Protein AF-A0A147B6N8-F1 (afdb_monomer_lite)

Sequence (176 aa):
EYPFVKRNRELFVAGLFSLYFLVGLASCTQGGVYVVTLLDRYAASYSILFAVFFEAIAVSWIYGIRRFSEDIKEMLGFPVGCWWKFCWAGVAPFFIVIILTGGLVDYHRLKYNDYEYPWSADAVGICIAASSVLCIPVVAIWKLIRAPGTLPQRLRTLTTPWRDEEKAMKNIQPDA

Foldseek 3Di:
DDVVCVVVVVVVVVVVVVVVVVVCVCLVDPCNVVVVLLCCLQVPPLLVLLVVLVVLCCVPPLLHLVNVQVVVCVVPVHGDDVVVNCCSNPVVNVVSVVVNVVSVVPPDQDDDPPDGDDVVSVVVSNVNSCVNNVVVVVVVVVQLVPDDDDNVVSSVVVSDDVVVVVVVVCVVCVDD

Structure (mmCIF, N/CA/C/O backbone):
data_AF-A0A147B6N8-F1
#
_entry.id   AF-A0A147B6N8-F1
#
loop_
_atom_site.group_PDB
_atom_site.id
_atom_site.type_symbol
_atom_site.label_atom_id
_atom_site.label_alt_id
_atom_site.label_comp_id
_atom_site.label_asym_id
_atom_site.label_entity_id
_atom_site.label_seq_id
_atom_site.pdbx_PDB_ins_code
_atom_site.Cartn_x
_atom_site.Cartn_y
_atom_site.Cartn_z
_atom_site.occupancy
_atom_site.B_iso_or_equiv
_atom_site.auth_seq_id
_atom_site.auth_comp_id
_atom_site.auth_asym_id
_atom_site.auth_atom_id
_atom_site.pdbx_PDB_model_num
ATOM 1 N N . GLU A 1 1 ? 4.890 -13.707 9.271 1.00 62.03 1 GLU A N 1
ATOM 2 C CA . GLU A 1 1 ? 4.318 -14.997 8.817 1.00 62.03 1 GLU A CA 1
ATOM 3 C C . GLU A 1 1 ? 5.083 -16.275 9.192 1.00 62.03 1 GLU A C 1
ATOM 5 O O . GLU A 1 1 ? 4.498 -17.082 9.897 1.00 62.03 1 GLU A O 1
ATOM 10 N N . TYR A 1 2 ? 6.321 -16.542 8.735 1.00 72.38 2 TYR A N 1
ATOM 11 C CA . TYR A 1 2 ? 6.877 -17.916 8.784 1.00 72.38 2 TYR A CA 1
ATOM 12 C C . TYR A 1 2 ? 8.040 -18.108 9.785 1.00 72.38 2 TYR A C 1
ATOM 14 O O . TYR A 1 2 ? 9.129 -17.575 9.555 1.00 72.38 2 TYR A O 1
ATOM 22 N N . PRO A 1 3 ? 7.887 -18.924 10.854 1.00 71.19 3 PRO A N 1
ATOM 23 C CA . PRO A 1 3 ? 8.947 -19.150 11.848 1.00 71.19 3 PRO A CA 1
ATOM 24 C C . PRO A 1 3 ? 10.162 -19.903 11.278 1.00 71.19 3 PRO A C 1
ATOM 26 O O . PRO A 1 3 ? 11.280 -19.722 11.756 1.00 71.19 3 PRO A O 1
ATOM 29 N N . PHE A 1 4 ? 9.975 -20.687 10.210 1.00 68.56 4 PHE A N 1
ATOM 30 C CA . PHE A 1 4 ? 11.058 -21.377 9.501 1.00 68.56 4 PHE A CA 1
ATOM 31 C C . PHE A 1 4 ? 12.050 -20.404 8.836 1.00 68.56 4 PHE A C 1
ATOM 33 O O . PHE A 1 4 ? 13.260 -20.597 8.933 1.00 68.56 4 PHE A O 1
ATOM 40 N N . VAL A 1 5 ? 11.551 -19.313 8.240 1.00 76.69 5 VAL A N 1
ATOM 41 C CA . VAL A 1 5 ? 12.390 -18.271 7.615 1.00 76.69 5 VAL A CA 1
ATOM 42 C C . VAL A 1 5 ? 13.216 -17.526 8.667 1.00 76.69 5 VAL A C 1
ATOM 44 O O . VAL A 1 5 ? 14.357 -17.155 8.413 1.00 76.69 5 VAL A O 1
ATOM 47 N N . LYS A 1 6 ? 12.678 -17.366 9.884 1.00 74.75 6 LYS A N 1
ATOM 48 C CA . LYS A 1 6 ? 13.395 -16.742 11.004 1.00 74.75 6 LYS A CA 1
ATOM 49 C C . LYS A 1 6 ? 14.594 -17.581 11.468 1.00 74.75 6 LYS A C 1
ATOM 51 O O . LYS A 1 6 ? 15.601 -17.005 11.867 1.00 74.75 6 LYS A O 1
ATOM 56 N N . ARG A 1 7 ? 14.499 -18.916 11.402 1.00 79.69 7 ARG A N 1
ATOM 57 C CA . ARG A 1 7 ? 15.572 -19.841 11.811 1.00 79.69 7 ARG A CA 1
ATOM 58 C C . ARG A 1 7 ? 16.732 -19.877 10.814 1.00 79.69 7 ARG A C 1
ATOM 60 O O . ARG A 1 7 ? 17.880 -19.895 11.233 1.00 79.69 7 ARG A O 1
ATOM 67 N N . ASN A 1 8 ? 16.434 -19.823 9.515 1.00 87.50 8 ASN A N 1
ATOM 68 C CA . ASN A 1 8 ? 17.430 -19.891 8.438 1.00 87.50 8 ASN A CA 1
ATOM 69 C C . ASN A 1 8 ? 17.532 -18.552 7.686 1.00 87.50 8 ASN A C 1
ATOM 71 O O . ASN A 1 8 ? 17.522 -18.515 6.453 1.00 87.50 8 ASN A O 1
ATOM 75 N N . ARG A 1 9 ? 17.593 -17.441 8.431 1.00 88.38 9 ARG A N 1
ATOM 76 C CA . ARG A 1 9 ? 17.545 -16.084 7.865 1.00 88.38 9 ARG A CA 1
ATOM 77 C C . ARG A 1 9 ? 18.654 -15.840 6.840 1.00 88.38 9 ARG A C 1
ATOM 79 O O . ARG A 1 9 ? 18.382 -15.249 5.803 1.00 88.38 9 ARG A O 1
ATOM 86 N N . GLU A 1 10 ? 19.870 -16.306 7.113 1.00 89.94 10 GLU A N 1
ATOM 87 C CA . GLU A 1 10 ? 21.030 -16.097 6.236 1.00 89.94 10 GLU A CA 1
ATOM 88 C C . GLU A 1 10 ? 20.839 -16.750 4.861 1.00 89.94 10 GLU A C 1
ATOM 90 O O . GLU A 1 10 ? 21.011 -16.087 3.842 1.00 89.94 10 GLU A O 1
ATOM 95 N N . LEU A 1 11 ? 20.381 -18.007 4.822 1.00 89.38 11 LEU A N 1
ATOM 96 C CA . LEU A 1 11 ? 20.095 -18.722 3.572 1.00 89.38 11 LEU A CA 1
ATOM 97 C C . LEU A 1 11 ? 18.952 -18.072 2.784 1.00 89.38 11 LEU A C 1
ATOM 99 O O . LEU A 1 11 ? 19.028 -17.960 1.562 1.00 89.38 11 LEU A O 1
ATOM 103 N N . PHE A 1 12 ? 17.902 -17.618 3.474 1.00 91.44 12 PHE A N 1
ATOM 104 C CA . PHE A 1 12 ? 16.786 -16.929 2.826 1.00 91.44 12 PHE A CA 1
ATOM 105 C C . PHE A 1 12 ? 17.220 -15.594 2.209 1.00 91.44 12 PHE A C 1
ATOM 107 O O . PHE A 1 12 ? 16.886 -15.310 1.061 1.00 91.44 12 PHE A O 1
ATOM 114 N N . VAL A 1 13 ? 17.989 -14.788 2.947 1.00 94.00 13 VAL A N 1
ATOM 115 C CA . VAL A 1 13 ? 18.496 -13.498 2.457 1.00 94.00 13 VAL A CA 1
ATOM 116 C C . VAL A 1 13 ? 19.478 -13.700 1.305 1.00 94.00 13 VAL A C 1
ATOM 118 O O . VAL A 1 13 ? 19.397 -12.970 0.321 1.00 94.00 13 VAL A O 1
ATOM 121 N N . ALA A 1 14 ? 20.346 -14.715 1.376 1.00 94.81 14 ALA A N 1
ATOM 122 C CA . ALA A 1 14 ? 21.234 -15.068 0.272 1.00 94.81 14 ALA A CA 1
ATOM 123 C C . ALA A 1 14 ? 20.437 -15.411 -0.997 1.00 94.81 14 ALA A C 1
ATOM 125 O O . ALA A 1 14 ? 20.692 -14.828 -2.046 1.00 94.81 14 ALA A O 1
ATOM 126 N N . GLY A 1 15 ? 19.415 -16.270 -0.892 1.00 94.94 15 GLY A N 1
ATOM 127 C CA . GLY A 1 15 ? 18.538 -16.598 -2.021 1.00 94.94 15 GLY A CA 1
ATOM 128 C C . GLY A 1 15 ? 17.794 -15.381 -2.584 1.00 94.94 15 GLY A C 1
ATOM 129 O O . GLY A 1 15 ? 17.727 -15.208 -3.801 1.00 94.94 15 GLY A O 1
ATOM 130 N N . LEU A 1 16 ? 17.287 -14.502 -1.712 1.00 94.12 16 LEU A N 1
ATOM 131 C CA . LEU A 1 16 ? 16.614 -13.264 -2.112 1.00 94.12 16 LEU A CA 1
ATOM 132 C C . LEU A 1 16 ? 17.558 -12.324 -2.875 1.00 94.12 16 LEU A C 1
ATOM 134 O O . LEU A 1 16 ? 17.195 -11.818 -3.934 1.00 94.12 16 LEU A O 1
ATOM 138 N N . PHE A 1 17 ? 18.778 -12.114 -2.374 1.00 95.69 17 PHE A N 1
ATOM 139 C CA . PHE A 1 17 ? 19.768 -11.271 -3.044 1.00 95.69 17 PHE A CA 1
ATOM 140 C C . PHE A 1 17 ? 20.296 -11.885 -4.334 1.00 95.69 17 PHE A C 1
ATOM 142 O O . PHE A 1 17 ? 20.492 -11.150 -5.297 1.00 95.69 17 PHE A O 1
ATOM 149 N N . SER A 1 18 ? 20.463 -13.206 -4.409 1.00 96.06 18 SER A N 1
ATOM 150 C CA . SER A 1 18 ? 20.774 -13.871 -5.676 1.00 96.06 18 SER A CA 1
ATOM 151 C C . SER A 1 18 ? 19.671 -13.645 -6.713 1.00 96.06 18 SER A C 1
ATOM 153 O O . SER A 1 18 ? 19.974 -13.336 -7.862 1.00 96.06 18 SER A O 1
ATOM 155 N N . LEU A 1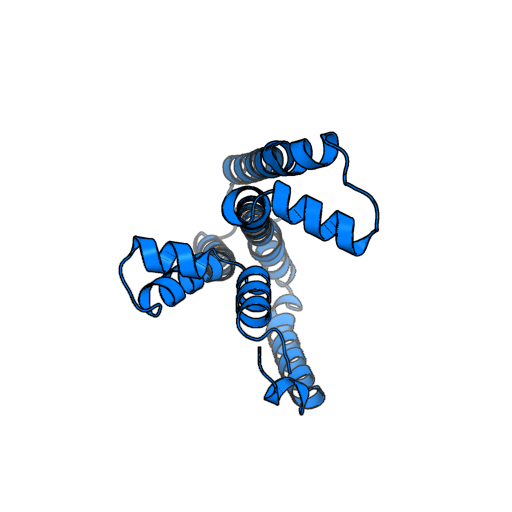 19 ? 18.394 -13.717 -6.317 1.00 95.56 19 LEU A N 1
ATOM 156 C CA . LEU A 1 19 ? 17.272 -13.416 -7.209 1.00 95.56 19 LEU A CA 1
ATOM 157 C C . LEU A 1 19 ? 17.262 -11.941 -7.639 1.00 95.56 19 LEU A C 1
ATOM 159 O O . LEU A 1 19 ? 17.115 -11.655 -8.826 1.00 95.56 19 LEU A O 1
ATOM 163 N N . TYR A 1 20 ? 17.476 -11.005 -6.710 1.00 94.00 20 TYR A N 1
ATOM 164 C CA . TYR A 1 20 ? 17.580 -9.576 -7.033 1.00 94.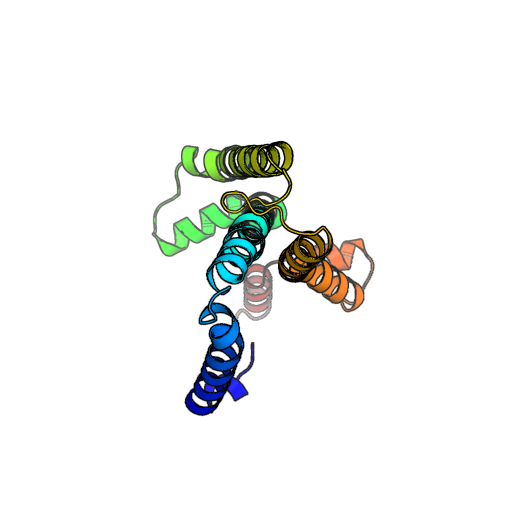00 20 TYR A CA 1
ATOM 165 C C . TYR A 1 20 ? 18.762 -9.270 -7.945 1.00 94.00 20 TYR A C 1
ATOM 167 O O . TYR A 1 20 ? 18.629 -8.438 -8.834 1.00 94.00 20 TYR A O 1
ATOM 175 N N . PHE A 1 21 ? 19.891 -9.954 -7.774 1.00 94.62 21 PHE A N 1
ATOM 176 C CA . PHE A 1 21 ? 21.044 -9.817 -8.655 1.00 94.62 21 PHE A CA 1
ATOM 177 C C . PHE A 1 21 ? 20.716 -10.289 -10.076 1.00 94.62 21 PHE A C 1
ATOM 179 O O . PHE A 1 21 ? 20.969 -9.560 -11.030 1.00 94.62 21 PHE A O 1
ATOM 186 N N . LEU A 1 22 ? 20.085 -11.460 -10.226 1.00 94.50 22 LEU A N 1
ATOM 187 C CA . LEU A 1 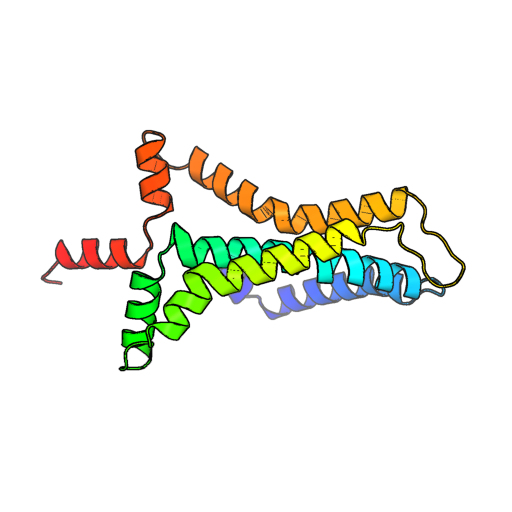22 ? 19.693 -11.988 -11.538 1.00 94.50 22 LEU A CA 1
ATOM 188 C C . LEU A 1 22 ? 18.696 -11.077 -12.265 1.00 94.50 22 LEU A C 1
ATOM 190 O O . LEU A 1 22 ? 18.850 -10.835 -13.458 1.00 94.50 22 LEU A O 1
ATOM 194 N N . VAL A 1 23 ? 17.699 -10.545 -11.555 1.00 91.81 23 VAL A N 1
ATOM 195 C CA . VAL A 1 23 ? 16.745 -9.582 -12.130 1.00 91.81 23 VAL A CA 1
ATOM 196 C C . VAL A 1 23 ? 17.428 -8.238 -12.404 1.00 91.81 23 VAL A C 1
ATOM 198 O O . VAL A 1 23 ? 17.210 -7.632 -13.450 1.00 91.81 23 VAL A O 1
ATOM 201 N N . GLY A 1 24 ? 18.305 -7.792 -11.504 1.00 93.19 24 GLY A N 1
ATOM 202 C CA . GLY A 1 24 ? 19.064 -6.549 -11.619 1.00 93.19 24 GLY A CA 1
ATOM 203 C C . GLY A 1 24 ? 20.025 -6.525 -12.806 1.00 93.19 24 GLY A C 1
ATOM 204 O O . GLY A 1 24 ? 20.246 -5.458 -13.373 1.00 93.19 24 GLY A O 1
ATOM 205 N N . LEU A 1 25 ? 20.522 -7.683 -13.260 1.00 93.69 25 LEU A N 1
ATOM 206 C CA . LEU A 1 25 ? 21.318 -7.778 -14.488 1.00 93.69 25 LEU A CA 1
ATOM 207 C C . LEU A 1 25 ? 20.569 -7.236 -15.714 1.00 93.69 25 LEU A C 1
ATOM 209 O O . LEU A 1 25 ? 21.204 -6.624 -16.571 1.00 93.69 25 LEU A O 1
ATOM 213 N N . ALA A 1 26 ? 19.238 -7.379 -15.784 1.00 90.56 26 ALA A N 1
ATOM 214 C CA . ALA A 1 26 ? 18.440 -6.789 -16.863 1.00 90.56 26 ALA A CA 1
ATOM 215 C C . ALA A 1 26 ? 18.555 -5.252 -16.880 1.00 90.56 26 ALA A C 1
ATOM 217 O O . ALA A 1 26 ? 18.689 -4.645 -17.946 1.00 90.56 26 ALA A O 1
ATOM 218 N N . SER A 1 27 ? 18.600 -4.634 -15.697 1.00 91.88 27 SER A N 1
ATOM 219 C CA . SER A 1 27 ? 18.787 -3.191 -15.508 1.00 91.88 27 SER A CA 1
ATOM 220 C C . SER A 1 27 ? 20.227 -2.717 -15.745 1.00 91.88 27 SER A C 1
ATOM 222 O O . SER A 1 27 ? 20.446 -1.522 -15.907 1.00 91.88 27 SER A O 1
ATOM 224 N N . CYS A 1 28 ? 21.213 -3.618 -15.785 1.00 94.12 28 CYS A N 1
ATOM 225 C CA . CYS A 1 28 ? 22.614 -3.285 -16.079 1.00 94.12 28 CYS A CA 1
ATOM 226 C C . CYS A 1 28 ? 22.964 -3.351 -17.576 1.00 94.12 28 CYS A C 1
ATOM 228 O O . CYS A 1 28 ? 24.094 -3.053 -17.959 1.00 94.12 28 CYS A O 1
ATOM 230 N N . THR A 1 29 ? 22.028 -3.764 -18.432 1.00 93.88 29 THR A N 1
ATOM 231 C CA . THR A 1 29 ? 22.238 -3.802 -19.886 1.00 93.88 29 THR A CA 1
ATOM 232 C C . THR A 1 29 ? 22.287 -2.392 -20.490 1.00 93.88 29 THR A C 1
ATOM 234 O O . THR A 1 29 ? 21.890 -1.418 -19.854 1.00 93.88 29 THR A O 1
ATOM 237 N N . GLN A 1 30 ? 22.719 -2.258 -21.752 1.00 90.12 30 GLN A N 1
ATOM 238 C CA . GLN A 1 30 ? 22.719 -0.961 -22.456 1.00 90.12 30 GLN A CA 1
ATOM 239 C C . GLN A 1 30 ? 21.320 -0.315 -22.533 1.00 90.12 30 GLN A C 1
ATOM 241 O O . GLN A 1 30 ? 21.209 0.906 -22.575 1.00 90.12 30 GLN A O 1
ATOM 246 N N . GLY A 1 31 ? 20.254 -1.126 -22.512 1.00 87.88 31 GLY A N 1
ATOM 247 C CA . GLY A 1 31 ? 18.859 -0.676 -22.437 1.00 87.88 31 GLY A CA 1
ATOM 248 C C . GLY A 1 31 ? 18.293 -0.605 -21.013 1.00 87.88 31 GLY A C 1
ATOM 249 O O . GLY A 1 31 ? 17.090 -0.421 -20.841 1.00 87.88 31 GLY A O 1
ATOM 250 N N . GLY A 1 32 ? 19.127 -0.762 -19.986 1.00 91.19 32 GLY A N 1
ATOM 251 C CA . GLY A 1 32 ? 18.701 -0.877 -18.595 1.00 91.19 32 GLY A CA 1
ATOM 252 C C . GLY A 1 32 ? 17.927 0.333 -18.076 1.00 91.19 32 GLY A C 1
ATOM 253 O O . GLY A 1 32 ? 17.003 0.173 -17.282 1.00 91.19 32 GLY A O 1
ATOM 254 N N . VAL A 1 33 ? 18.219 1.531 -18.595 1.00 89.62 33 VAL A N 1
ATOM 255 C CA . VAL A 1 33 ? 17.489 2.753 -18.229 1.00 89.62 33 VAL A CA 1
ATOM 256 C C . VAL A 1 33 ? 15.997 2.646 -18.553 1.00 89.62 33 VAL A C 1
ATOM 258 O O . VAL A 1 33 ? 15.176 3.090 -17.759 1.00 89.62 33 VAL A O 1
ATOM 261 N N . TYR A 1 34 ? 15.632 1.964 -19.646 1.00 89.00 34 TYR A N 1
ATOM 262 C CA . TYR A 1 34 ? 14.231 1.767 -20.011 1.00 89.00 34 TYR A CA 1
ATOM 263 C C . TYR A 1 34 ? 13.515 0.833 -19.027 1.00 89.00 34 TYR A C 1
ATOM 265 O O . TYR A 1 34 ? 12.388 1.088 -18.605 1.00 89.00 34 TYR A O 1
ATOM 273 N N . VAL A 1 35 ? 14.193 -0.242 -18.613 1.00 90.12 35 VAL A N 1
ATOM 274 C CA . VAL A 1 35 ? 13.673 -1.179 -17.606 1.00 90.12 35 VAL A CA 1
ATOM 275 C C . VAL A 1 35 ? 13.473 -0.460 -16.271 1.00 90.12 35 VAL A C 1
ATOM 277 O O . VAL A 1 35 ? 12.422 -0.599 -15.647 1.00 90.12 35 VAL A O 1
ATOM 280 N N . VAL A 1 36 ? 14.446 0.355 -15.857 1.00 91.19 36 VAL A N 1
ATOM 281 C CA . VAL A 1 36 ? 14.381 1.124 -14.608 1.00 91.19 36 VAL A CA 1
ATOM 282 C C . VAL A 1 36 ? 13.255 2.155 -14.645 1.00 91.19 36 VAL A C 1
ATOM 284 O O . VAL A 1 36 ? 12.470 2.203 -13.704 1.00 91.19 36 VAL A O 1
ATOM 287 N N . THR A 1 37 ? 13.113 2.934 -15.722 1.00 90.38 37 THR A N 1
ATOM 288 C CA . THR A 1 37 ? 12.028 3.925 -15.846 1.00 90.38 37 THR A CA 1
ATOM 289 C C . THR A 1 37 ? 10.647 3.269 -15.830 1.00 90.38 37 THR A C 1
ATOM 291 O O . THR A 1 37 ? 9.724 3.785 -15.198 1.00 90.38 37 THR A O 1
ATOM 294 N N . LEU A 1 38 ? 10.494 2.115 -16.484 1.00 89.06 38 LEU A N 1
ATOM 295 C CA . LEU A 1 38 ? 9.239 1.367 -16.473 1.00 89.06 38 LEU A CA 1
ATOM 296 C C . LEU A 1 38 ? 8.889 0.865 -15.064 1.00 89.06 38 LEU A C 1
ATOM 298 O O . LEU A 1 38 ? 7.751 1.024 -14.618 1.00 89.06 38 LEU A O 1
ATOM 302 N N . LEU A 1 39 ? 9.863 0.303 -14.341 1.00 90.06 39 LEU A N 1
ATOM 303 C CA . LEU A 1 39 ? 9.668 -0.150 -12.962 1.00 90.06 39 LEU A CA 1
ATOM 304 C C . LEU A 1 39 ? 9.396 1.016 -12.001 1.00 90.06 39 LEU A C 1
ATOM 306 O O . LEU A 1 39 ? 8.508 0.907 -11.160 1.00 90.06 39 LEU A O 1
ATOM 310 N N . ASP A 1 40 ? 10.088 2.143 -12.139 1.00 89.94 40 ASP A N 1
ATOM 311 C CA . ASP A 1 40 ? 9.878 3.326 -11.296 1.00 89.94 40 ASP A CA 1
ATOM 312 C C . ASP A 1 40 ? 8.452 3.892 -11.442 1.00 89.94 40 ASP A C 1
ATOM 314 O O . ASP A 1 40 ? 7.746 4.155 -10.459 1.00 89.94 40 ASP A O 1
ATOM 318 N N . ARG A 1 41 ? 7.958 3.974 -12.684 1.00 87.06 41 ARG A N 1
ATOM 319 C CA . ARG A 1 41 ? 6.599 4.453 -12.951 1.00 87.06 41 ARG A CA 1
ATOM 320 C C . ARG A 1 41 ? 5.535 3.489 -12.428 1.00 87.06 41 ARG A C 1
ATOM 322 O O . ARG A 1 41 ? 4.626 3.910 -11.712 1.00 87.06 41 ARG A O 1
ATOM 329 N N . TYR A 1 42 ? 5.611 2.212 -12.796 1.00 87.12 42 TYR A N 1
ATOM 330 C CA . TYR A 1 42 ? 4.532 1.258 -12.523 1.00 87.12 42 TYR A CA 1
ATOM 331 C C . TYR A 1 42 ? 4.658 0.562 -11.159 1.00 87.12 42 TYR A C 1
ATOM 333 O O . TYR A 1 42 ? 3.674 0.468 -10.420 1.00 87.12 42 TYR A O 1
ATOM 341 N N . ALA A 1 43 ? 5.854 0.099 -10.788 1.00 86.19 43 ALA A N 1
ATOM 342 C CA . ALA A 1 43 ? 6.062 -0.642 -9.545 1.00 86.19 43 ALA A CA 1
ATOM 343 C C . ALA A 1 43 ? 6.155 0.282 -8.324 1.00 86.19 43 ALA A C 1
ATOM 345 O O . ALA A 1 43 ? 5.539 -0.017 -7.307 1.00 86.19 43 ALA A O 1
ATOM 346 N N . ALA A 1 44 ? 6.874 1.406 -8.410 1.00 83.62 44 ALA A N 1
ATOM 347 C CA . ALA A 1 44 ? 7.026 2.300 -7.261 1.00 83.62 44 ALA A CA 1
ATOM 348 C C . ALA A 1 44 ? 5.872 3.302 -7.151 1.00 83.62 44 ALA A C 1
ATOM 350 O O . ALA A 1 44 ? 5.216 3.351 -6.116 1.00 83.62 44 ALA A O 1
ATOM 351 N N . SER A 1 45 ? 5.578 4.063 -8.210 1.00 86.31 45 SER A N 1
ATOM 352 C CA . SER A 1 45 ? 4.644 5.196 -8.103 1.00 86.31 45 SER A CA 1
ATOM 353 C C . SER A 1 45 ? 3.173 4.773 -8.032 1.00 86.31 45 SER A C 1
ATOM 355 O O . SER A 1 45 ? 2.489 5.065 -7.054 1.00 86.31 45 SER A O 1
ATOM 357 N N . TYR A 1 46 ? 2.648 4.068 -9.040 1.00 86.31 46 TYR A N 1
ATOM 358 C CA . TYR A 1 46 ? 1.219 3.721 -9.040 1.00 86.31 46 TYR A CA 1
ATOM 359 C C . TYR A 1 46 ? 0.862 2.714 -7.940 1.00 86.31 46 TYR A C 1
ATOM 361 O O . TYR A 1 46 ? -0.127 2.904 -7.232 1.00 86.31 46 TYR A O 1
ATOM 369 N N . SER A 1 47 ? 1.677 1.673 -7.752 1.00 89.94 47 SER A N 1
ATOM 370 C CA . SER A 1 47 ? 1.379 0.613 -6.778 1.00 89.94 47 SER A CA 1
ATOM 371 C C . SER A 1 47 ? 1.313 1.130 -5.339 1.00 89.94 47 SER A C 1
ATOM 373 O O . SER A 1 47 ? 0.389 0.766 -4.611 1.00 89.94 47 SER A O 1
ATOM 375 N N . ILE A 1 48 ? 2.250 1.999 -4.927 1.00 90.88 48 ILE A N 1
ATOM 376 C CA . ILE A 1 48 ? 2.263 2.536 -3.559 1.00 90.88 48 ILE A CA 1
ATOM 377 C C . ILE A 1 48 ? 1.081 3.471 -3.307 1.00 90.88 48 ILE A C 1
ATOM 379 O O . ILE A 1 48 ? 0.490 3.418 -2.234 1.00 90.88 48 ILE A O 1
ATOM 383 N N . LEU A 1 49 ? 0.689 4.283 -4.295 1.00 89.88 49 LEU A N 1
ATOM 384 C CA . LEU A 1 49 ? -0.455 5.186 -4.162 1.00 89.88 49 LEU A CA 1
ATOM 385 C C . LEU A 1 49 ? -1.745 4.403 -3.909 1.00 89.88 49 LEU A C 1
ATOM 387 O O . LEU A 1 49 ? -2.503 4.744 -3.002 1.00 89.88 49 LEU A O 1
ATOM 391 N N . PHE A 1 50 ? -1.964 3.316 -4.656 1.00 89.69 50 PHE A N 1
ATOM 392 C CA . PHE A 1 50 ? -3.096 2.421 -4.414 1.00 89.69 50 PHE A CA 1
ATOM 393 C C . PHE A 1 50 ? -3.000 1.712 -3.056 1.00 89.69 50 PHE A C 1
ATOM 395 O O . PHE A 1 50 ? -4.006 1.617 -2.356 1.00 89.69 50 PHE A O 1
ATOM 402 N N . ALA A 1 51 ? -1.817 1.240 -2.651 1.00 91.38 51 ALA A N 1
ATOM 403 C CA . ALA A 1 51 ? -1.633 0.594 -1.350 1.00 91.38 51 ALA A CA 1
ATOM 404 C C . ALA A 1 51 ? -1.962 1.545 -0.186 1.00 91.38 51 ALA A C 1
ATOM 406 O O . ALA A 1 51 ? -2.795 1.220 0.660 1.00 91.38 51 ALA A O 1
ATOM 407 N N . VAL A 1 52 ? -1.396 2.756 -0.196 1.00 91.56 52 VAL A N 1
ATOM 408 C CA . VAL A 1 52 ? -1.623 3.781 0.835 1.00 91.56 52 VAL A CA 1
ATOM 409 C C . VAL A 1 52 ? -3.079 4.248 0.844 1.00 91.56 52 VAL A C 1
ATOM 411 O O . VAL A 1 52 ? -3.629 4.525 1.907 1.00 91.56 52 VAL A O 1
ATOM 414 N N . PHE A 1 53 ? -3.747 4.290 -0.312 1.00 91.25 53 PHE A N 1
ATOM 415 C CA . PHE A 1 53 ? -5.182 4.566 -0.381 1.00 91.25 53 PHE A CA 1
ATOM 416 C C . PHE A 1 53 ? -6.009 3.525 0.388 1.00 91.25 53 PHE A C 1
ATOM 418 O O . PHE A 1 53 ? -6.849 3.890 1.216 1.00 91.25 53 PHE A O 1
ATOM 425 N N . PHE A 1 54 ? -5.754 2.232 0.162 1.00 91.00 54 PHE A N 1
ATOM 426 C CA . PHE A 1 54 ? -6.444 1.166 0.890 1.00 91.00 54 PHE A CA 1
ATOM 427 C C . PHE A 1 54 ? -6.087 1.150 2.377 1.00 91.00 54 PHE A C 1
ATOM 429 O O . PHE A 1 54 ? -6.977 0.946 3.200 1.00 91.00 54 PHE A O 1
ATOM 436 N N . GLU A 1 55 ? -4.831 1.412 2.741 1.00 91.56 55 GLU A N 1
ATOM 437 C CA . GLU A 1 55 ? -4.418 1.549 4.142 1.00 91.56 55 GLU A CA 1
ATOM 438 C C . GLU A 1 55 ? -5.126 2.720 4.830 1.00 91.56 55 GLU A C 1
ATOM 440 O O . GLU A 1 55 ? -5.669 2.557 5.924 1.00 91.56 55 GLU A O 1
ATOM 445 N N . ALA A 1 56 ? -5.202 3.881 4.173 1.00 91.50 56 ALA A N 1
ATOM 446 C CA . ALA A 1 56 ? -5.906 5.045 4.695 1.00 91.50 56 ALA A CA 1
ATOM 447 C C . ALA A 1 56 ? -7.393 4.740 4.912 1.00 91.50 56 ALA A C 1
ATOM 449 O O . ALA A 1 56 ? -7.930 5.065 5.972 1.00 91.50 56 ALA A O 1
ATOM 450 N N . ILE A 1 57 ? -8.054 4.066 3.963 1.00 90.88 57 ILE A N 1
ATOM 451 C CA . ILE A 1 57 ? -9.449 3.625 4.115 1.00 90.88 57 ILE A CA 1
ATOM 452 C C . ILE A 1 57 ? -9.600 2.625 5.264 1.00 90.88 57 ILE A C 1
ATOM 454 O O . ILE A 1 57 ? -10.522 2.742 6.077 1.00 90.88 57 ILE A O 1
ATOM 458 N N . ALA A 1 58 ? -8.700 1.646 5.344 1.00 90.19 58 ALA A N 1
ATOM 459 C CA . ALA A 1 58 ? -8.744 0.608 6.360 1.00 90.19 58 ALA A CA 1
ATOM 460 C C . ALA A 1 58 ? -8.591 1.194 7.769 1.00 90.19 58 ALA A C 1
ATOM 462 O O . ALA A 1 58 ? -9.365 0.854 8.660 1.00 90.19 58 ALA A O 1
ATOM 463 N N . VAL A 1 59 ? -7.653 2.119 7.976 1.00 90.19 59 VAL A N 1
ATOM 464 C CA . VAL A 1 59 ? -7.434 2.745 9.287 1.00 90.19 59 VAL A CA 1
ATOM 465 C C . VAL A 1 59 ? -8.558 3.726 9.634 1.00 90.19 59 VAL A C 1
ATOM 467 O O . VAL A 1 59 ? -9.070 3.712 10.755 1.00 90.19 59 VAL A O 1
ATOM 470 N N . SER A 1 60 ? -8.973 4.569 8.686 1.00 88.69 60 SER A N 1
ATOM 471 C CA . SER A 1 60 ? -9.952 5.628 8.955 1.00 88.69 60 SER A CA 1
ATOM 472 C C . SER A 1 60 ? -11.374 5.092 9.140 1.00 88.69 60 SER A C 1
ATOM 474 O O . SER A 1 60 ? -12.013 5.413 10.145 1.00 88.69 60 SER A O 1
ATOM 476 N N . TRP A 1 61 ? -11.862 4.249 8.224 1.00 88.31 61 TRP A N 1
ATOM 477 C CA . TRP A 1 61 ? -13.257 3.799 8.202 1.00 88.31 61 TRP A CA 1
ATOM 478 C C . TRP A 1 61 ? -13.471 2.389 8.751 1.00 88.31 61 TRP A C 1
ATOM 480 O O . TRP A 1 61 ? -14.439 2.189 9.482 1.00 88.31 61 TRP A O 1
ATOM 490 N N . ILE A 1 62 ? -12.605 1.418 8.428 1.00 88.06 62 ILE A N 1
ATOM 491 C CA . ILE A 1 62 ? -12.805 0.021 8.867 1.00 88.06 62 ILE A CA 1
ATOM 492 C C . ILE A 1 62 ? -12.421 -0.138 10.341 1.00 88.06 62 ILE A C 1
ATOM 494 O O . ILE A 1 62 ? -13.223 -0.606 11.147 1.00 88.06 62 ILE A O 1
ATOM 498 N N . TYR A 1 63 ? -11.207 0.276 10.708 1.00 88.12 63 TYR A N 1
ATOM 499 C CA . TYR A 1 63 ? -10.735 0.242 12.090 1.00 88.12 63 TYR A CA 1
ATOM 500 C C . TYR A 1 63 ? -11.375 1.353 12.933 1.00 88.12 63 TYR A C 1
ATOM 502 O O . TYR A 1 63 ? -11.779 1.127 14.073 1.00 88.12 63 TYR A O 1
ATOM 510 N N . GLY A 1 64 ? -11.529 2.543 12.348 1.00 88.06 64 GLY A N 1
ATOM 511 C CA . GLY A 1 64 ? -12.196 3.685 12.959 1.00 88.06 64 GLY A CA 1
ATOM 512 C C . GLY A 1 64 ? -11.236 4.613 13.708 1.00 88.06 64 GLY A C 1
ATOM 513 O O . GLY A 1 64 ? -10.559 4.218 14.659 1.00 88.06 64 GLY A O 1
ATOM 514 N N . ILE A 1 65 ? -11.266 5.905 13.358 1.00 88.38 65 ILE A N 1
ATOM 515 C CA . ILE A 1 65 ? -10.406 6.956 13.945 1.00 88.38 65 ILE A CA 1
ATOM 516 C C . ILE A 1 65 ? -10.486 7.034 15.474 1.00 88.38 65 ILE A C 1
ATOM 518 O O . ILE A 1 65 ? -9.500 7.367 16.131 1.00 88.38 65 ILE A O 1
ATOM 522 N N . ARG A 1 66 ? -11.651 6.748 16.070 1.00 87.38 66 ARG A N 1
ATOM 523 C CA . ARG A 1 66 ? -11.806 6.793 17.531 1.00 87.38 66 ARG A CA 1
ATOM 524 C C . ARG A 1 66 ? -10.939 5.738 18.220 1.00 87.38 66 ARG A C 1
ATOM 526 O O . ARG A 1 66 ? -10.227 6.093 19.151 1.00 87.38 66 ARG A O 1
ATOM 533 N N . ARG A 1 67 ? -10.954 4.497 17.722 1.00 86.94 67 ARG A N 1
ATOM 534 C CA . ARG A 1 67 ? -10.137 3.398 18.259 1.00 86.94 67 ARG A CA 1
ATOM 535 C C . ARG A 1 67 ? -8.655 3.685 18.055 1.00 86.94 67 ARG A C 1
ATOM 537 O O . ARG A 1 67 ? -7.891 3.648 19.007 1.00 86.94 67 ARG A O 1
ATOM 544 N N . PHE A 1 68 ? -8.287 4.135 16.856 1.00 88.06 68 PHE A N 1
ATOM 545 C CA . PHE A 1 68 ? -6.911 4.535 16.556 1.00 88.06 68 PHE A CA 1
ATOM 546 C C . PHE A 1 68 ? -6.398 5.653 17.482 1.00 88.06 68 PHE A C 1
ATOM 548 O O . PHE A 1 68 ? -5.285 5.598 17.995 1.00 88.06 68 PHE A O 1
ATOM 555 N N . SER A 1 69 ? -7.233 6.656 17.768 1.00 88.81 69 SER A N 1
ATOM 556 C CA . SER A 1 69 ? -6.914 7.713 18.732 1.00 88.81 69 SER A CA 1
ATOM 557 C C . SER A 1 69 ? -6.752 7.200 20.165 1.00 88.81 69 SER A C 1
ATOM 559 O O . SER A 1 69 ? -6.007 7.816 20.929 1.00 88.81 69 SER A O 1
ATOM 561 N N . GLU A 1 70 ? -7.507 6.179 20.565 1.00 89.75 70 GLU A N 1
ATOM 562 C CA . GLU A 1 70 ? -7.406 5.562 21.891 1.00 89.75 70 GLU A CA 1
ATOM 563 C C . GLU A 1 70 ? -6.112 4.754 22.009 1.00 89.75 70 GLU A C 1
ATOM 565 O O . GLU A 1 70 ? -5.405 4.901 23.003 1.00 89.75 70 GLU A O 1
ATOM 570 N N . ASP A 1 71 ? -5.742 4.009 20.965 1.00 90.06 71 ASP A N 1
ATOM 571 C CA . ASP A 1 71 ? -4.476 3.273 20.915 1.00 90.06 71 ASP A CA 1
ATOM 572 C C . ASP A 1 71 ? -3.268 4.218 21.006 1.00 90.06 71 ASP A C 1
ATOM 574 O O . ASP A 1 71 ? -2.351 3.979 21.788 1.00 90.06 71 ASP A O 1
ATOM 578 N N . ILE A 1 72 ? -3.284 5.344 20.278 1.00 90.25 72 ILE A N 1
ATOM 579 C CA . ILE A 1 72 ? -2.206 6.344 20.370 1.00 90.25 72 ILE A CA 1
ATOM 580 C C . ILE A 1 72 ? -2.132 6.947 21.777 1.00 90.25 72 ILE A C 1
ATOM 582 O O . ILE A 1 72 ? -1.038 7.153 22.305 1.00 90.25 72 ILE A O 1
ATOM 586 N N . LYS A 1 73 ? -3.286 7.216 22.402 1.00 91.25 73 LYS A N 1
ATOM 587 C CA . LYS A 1 73 ? -3.334 7.731 23.774 1.00 91.25 73 LYS A CA 1
ATOM 588 C C . LYS A 1 73 ? -2.707 6.751 24.760 1.00 91.25 73 LYS A C 1
ATOM 590 O O . LYS A 1 73 ? -2.054 7.185 25.700 1.00 91.25 73 LYS A O 1
ATOM 595 N N . GLU A 1 74 ? -2.899 5.456 24.557 1.00 90.00 74 GLU A N 1
ATOM 596 C CA . GLU A 1 74 ? -2.307 4.428 25.406 1.00 90.00 74 GLU A CA 1
ATOM 597 C C . GLU A 1 74 ? -0.795 4.283 25.191 1.00 90.00 74 GLU A C 1
ATOM 599 O O . GLU A 1 74 ? -0.063 4.112 26.160 1.00 90.00 74 GLU A O 1
ATOM 604 N N . MET A 1 75 ? -0.312 4.421 23.952 1.00 91.00 75 MET A N 1
ATOM 605 C CA . MET A 1 75 ? 1.123 4.3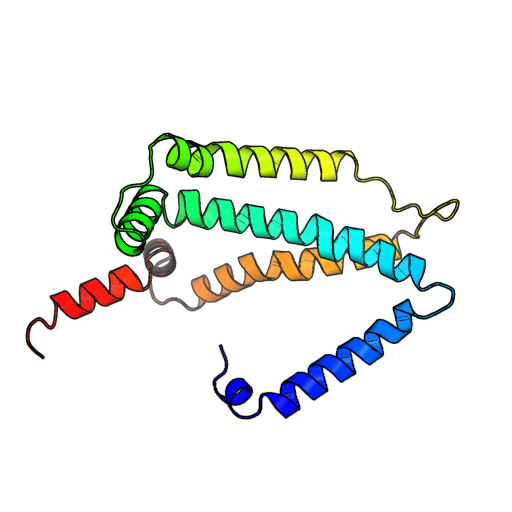64 23.643 1.00 91.00 75 MET A CA 1
ATOM 606 C C . MET A 1 75 ? 1.897 5.589 24.146 1.00 91.00 75 MET A C 1
ATOM 608 O O . MET A 1 75 ? 3.025 5.456 24.612 1.00 91.00 75 MET A O 1
ATOM 612 N N . LEU A 1 76 ? 1.316 6.786 24.016 1.00 91.25 76 LEU A N 1
ATOM 613 C CA . LEU A 1 76 ? 1.997 8.056 24.297 1.00 91.25 76 LEU A CA 1
ATOM 614 C C . LEU A 1 76 ? 1.583 8.699 25.631 1.00 91.25 76 LEU A C 1
ATOM 616 O O . LEU A 1 76 ? 2.224 9.644 26.083 1.00 91.25 76 LEU A O 1
ATOM 620 N N . GLY A 1 77 ? 0.504 8.231 26.259 1.00 87.81 77 GLY A N 1
ATOM 621 C CA . GLY A 1 77 ? -0.042 8.773 27.508 1.00 87.81 77 GLY A CA 1
ATOM 622 C C . GLY A 1 77 ? -0.918 10.027 27.354 1.00 87.81 77 GLY A C 1
ATOM 623 O O . GLY A 1 77 ? -1.574 10.428 28.315 1.00 87.81 77 GLY A O 1
ATOM 624 N N . PHE A 1 78 ? -0.995 10.638 26.165 1.00 88.25 78 PHE A N 1
ATOM 625 C CA . PHE A 1 78 ? -1.799 11.840 25.902 1.00 88.25 78 PHE A CA 1
ATOM 626 C C . PHE A 1 78 ? -2.750 11.668 24.703 1.00 88.25 78 PHE A C 1
ATOM 628 O O . PHE A 1 78 ? -2.419 10.979 23.738 1.00 88.25 78 PHE A O 1
ATOM 635 N N . PRO A 1 79 ? -3.956 12.272 24.728 1.00 86.00 79 PRO A N 1
ATOM 636 C CA . PRO A 1 79 ? -4.908 12.149 23.629 1.00 86.00 79 PRO A CA 1
ATOM 637 C C . PRO A 1 79 ? -4.456 12.939 22.395 1.00 86.00 79 PRO A C 1
ATOM 639 O O . PRO A 1 79 ? -3.994 14.074 22.504 1.00 86.00 79 PRO A O 1
ATOM 642 N N . VAL A 1 80 ? -4.677 12.380 21.203 1.00 87.94 80 VAL A N 1
ATOM 643 C CA . VAL A 1 80 ? -4.500 13.129 19.950 1.00 87.94 80 VAL A CA 1
ATOM 644 C C . VAL A 1 80 ? -5.590 14.194 19.793 1.00 87.94 80 VAL A C 1
ATOM 646 O O . VAL A 1 80 ? -6.776 13.942 20.035 1.00 87.94 80 VAL A O 1
ATOM 649 N N . GLY A 1 81 ? -5.187 15.396 19.376 1.00 87.19 81 GLY A N 1
ATOM 650 C CA . GLY A 1 81 ? -6.099 16.518 19.151 1.00 87.19 81 GLY A CA 1
ATOM 651 C C . GLY A 1 81 ? -7.123 16.247 18.041 1.00 87.19 81 GLY A C 1
ATOM 652 O O . GLY A 1 81 ? -6.886 15.454 17.129 1.00 87.19 81 GLY A O 1
ATOM 653 N N . CYS A 1 82 ? -8.265 16.939 18.084 1.00 86.44 82 CYS A N 1
ATOM 654 C CA . CYS A 1 82 ? -9.341 16.773 17.097 1.00 86.44 82 CYS A CA 1
ATOM 655 C C . CYS A 1 82 ? -8.904 17.095 15.657 1.00 86.44 82 CYS A C 1
ATOM 657 O O . CYS A 1 82 ? -9.416 16.485 14.721 1.00 86.44 82 CYS A O 1
ATOM 659 N N . TRP A 1 83 ? -7.925 17.989 15.478 1.00 88.31 83 TRP A N 1
ATOM 660 C CA . TRP A 1 83 ? -7.361 18.314 14.165 1.00 88.31 83 TRP A CA 1
ATOM 661 C C . TRP A 1 83 ? -6.739 17.095 13.473 1.00 88.31 83 TRP A C 1
ATOM 663 O O . TRP A 1 83 ? -7.015 16.831 12.306 1.00 88.31 83 TRP A O 1
ATOM 673 N N . TRP A 1 84 ? -5.964 16.296 14.211 1.00 88.19 84 TRP A N 1
ATOM 674 C CA . TRP A 1 84 ? -5.351 15.073 13.686 1.00 88.19 84 TRP A CA 1
ATOM 675 C C . TRP A 1 84 ? -6.399 14.039 13.282 1.00 88.19 84 TRP A C 1
ATOM 677 O O . TRP A 1 84 ? -6.295 13.431 12.220 1.00 88.19 84 TRP A O 1
ATOM 687 N N . LYS A 1 85 ? -7.462 13.908 14.083 1.00 87.94 85 LYS A N 1
ATOM 688 C CA . LYS A 1 85 ? -8.594 13.027 13.769 1.00 87.94 85 LYS A CA 1
ATOM 689 C C . LYS A 1 85 ? -9.276 13.436 12.468 1.00 87.94 85 LYS A C 1
ATOM 691 O O . LYS A 1 85 ? -9.534 12.577 11.635 1.00 87.94 85 LYS A O 1
ATOM 696 N N . PHE A 1 86 ? -9.535 14.730 12.279 1.00 90.38 86 PHE A N 1
ATOM 697 C CA . PHE A 1 86 ? -10.124 15.254 11.046 1.00 90.38 86 PHE A CA 1
ATOM 698 C C . PHE A 1 86 ? -9.202 15.044 9.837 1.00 90.38 86 PHE A C 1
ATOM 700 O O . PHE A 1 86 ? -9.658 14.631 8.769 1.00 90.38 86 PHE A O 1
ATOM 707 N N . CYS A 1 87 ? -7.897 15.256 10.026 1.00 91.00 87 CYS A N 1
ATOM 708 C CA . CYS A 1 87 ? -6.898 15.023 8.993 1.00 91.00 87 CYS A CA 1
ATOM 709 C C . CYS A 1 87 ? -6.921 13.565 8.508 1.00 91.00 87 CYS A C 1
ATOM 711 O O . CYS A 1 87 ? -7.040 13.322 7.311 1.00 91.00 87 CYS A O 1
ATOM 713 N N . TRP A 1 88 ? -6.902 12.591 9.420 1.00 89.88 88 TRP A N 1
ATOM 714 C CA . TRP A 1 88 ? -6.937 11.170 9.055 1.00 89.88 88 TRP A CA 1
ATOM 715 C C . TRP A 1 88 ? -8.298 10.695 8.545 1.00 89.88 88 TRP A C 1
ATOM 717 O O . TRP A 1 88 ? -8.353 9.804 7.705 1.00 89.88 88 TRP A O 1
ATOM 727 N N . ALA A 1 89 ? -9.391 11.281 9.036 1.00 88.38 89 ALA A N 1
ATOM 728 C CA . ALA A 1 89 ? -10.743 10.888 8.650 1.00 88.38 89 ALA A CA 1
ATOM 729 C C . ALA A 1 89 ? -11.146 11.363 7.251 1.00 88.38 89 ALA A C 1
ATOM 731 O O . ALA A 1 89 ? -11.921 10.688 6.581 1.00 88.38 89 ALA A O 1
ATOM 732 N N . GLY A 1 90 ? -10.674 12.542 6.838 1.00 87.25 90 GLY A N 1
ATOM 733 C CA . GLY A 1 90 ? -11.142 13.188 5.612 1.00 87.25 90 GLY A CA 1
ATOM 734 C C . GLY A 1 90 ? -10.021 13.714 4.730 1.00 87.25 90 GLY A C 1
ATOM 735 O O . GLY A 1 90 ? -9.974 13.391 3.548 1.00 87.25 90 GLY A O 1
ATOM 736 N N . VAL A 1 91 ? -9.100 14.501 5.289 1.00 91.81 91 VAL A N 1
ATOM 737 C CA . VAL A 1 91 ? -8.098 15.222 4.481 1.00 91.81 91 VAL A CA 1
ATOM 738 C C . VAL A 1 91 ? -7.117 14.265 3.805 1.00 91.81 91 VAL A C 1
ATOM 740 O O . VAL A 1 91 ? -6.871 14.391 2.610 1.00 91.81 91 VAL A O 1
ATOM 743 N N . ALA A 1 92 ? -6.588 13.289 4.541 1.00 90.75 92 ALA A N 1
ATOM 744 C CA . ALA A 1 92 ? -5.637 12.310 4.030 1.00 90.75 92 ALA A CA 1
ATOM 745 C C . ALA A 1 92 ? -6.213 11.463 2.878 1.00 90.75 92 ALA A C 1
ATOM 747 O O . ALA A 1 92 ? -5.621 11.487 1.796 1.00 90.75 92 ALA A O 1
ATOM 748 N N . PRO A 1 93 ? -7.365 10.771 3.025 1.00 90.50 93 PRO A N 1
ATOM 749 C CA . PRO A 1 93 ? -7.934 10.012 1.913 1.00 90.50 93 PRO A CA 1
ATOM 750 C C . PRO A 1 93 ? -8.315 10.914 0.733 1.00 90.50 93 PRO A C 1
ATOM 752 O O . PRO A 1 93 ? -8.094 10.532 -0.412 1.00 90.50 93 PRO A O 1
ATOM 755 N N . PHE A 1 94 ? -8.807 12.132 0.984 1.00 92.56 94 PHE A N 1
ATOM 756 C CA . PHE A 1 94 ? -9.124 13.087 -0.079 1.00 92.56 94 PHE A CA 1
ATOM 757 C C . PHE A 1 94 ? -7.884 13.508 -0.881 1.00 92.56 94 PHE A C 1
ATOM 759 O O . PHE A 1 94 ? -7.903 13.490 -2.110 1.00 92.56 94 PHE A O 1
ATOM 766 N N . PHE A 1 95 ? -6.783 13.829 -0.200 1.00 93.38 95 PHE A N 1
ATOM 767 C CA . PHE A 1 95 ? -5.530 14.207 -0.849 1.00 93.38 95 PHE A CA 1
ATOM 768 C C . PHE A 1 95 ? -4.941 13.054 -1.672 1.00 93.38 95 PHE A C 1
ATOM 770 O O . PHE A 1 95 ? -4.483 13.265 -2.794 1.00 93.38 95 PHE A O 1
ATOM 777 N N . ILE A 1 96 ? -5.028 11.820 -1.163 1.00 92.12 96 ILE A N 1
ATOM 778 C CA . ILE A 1 96 ? -4.604 10.622 -1.899 1.00 92.12 96 ILE A CA 1
ATOM 779 C C . ILE A 1 96 ? -5.454 10.430 -3.162 1.00 92.12 96 ILE A C 1
ATOM 781 O O . ILE A 1 96 ? -4.898 10.166 -4.225 1.00 92.12 96 ILE A O 1
ATOM 785 N N . VAL A 1 97 ? -6.777 10.617 -3.086 1.00 92.12 97 VAL A N 1
ATOM 786 C CA . VAL A 1 97 ? -7.665 10.537 -4.262 1.00 92.12 97 VAL A CA 1
ATOM 787 C C . VAL A 1 97 ? -7.316 11.600 -5.301 1.00 92.12 97 VAL A C 1
ATOM 789 O O . VAL A 1 97 ? -7.307 11.291 -6.492 1.00 92.12 97 VAL A O 1
ATOM 792 N N . ILE A 1 98 ? -6.985 12.825 -4.881 1.00 93.44 98 ILE A N 1
ATOM 793 C CA . ILE A 1 98 ? -6.548 13.886 -5.800 1.00 93.44 98 ILE A CA 1
ATOM 794 C C . ILE A 1 98 ? -5.279 13.465 -6.543 1.00 93.44 98 ILE A C 1
ATOM 796 O O . ILE A 1 98 ? -5.249 13.535 -7.770 1.00 93.44 98 ILE A O 1
ATOM 800 N N . ILE A 1 99 ? -4.255 12.995 -5.824 1.00 91.50 99 ILE A N 1
ATOM 801 C CA . ILE A 1 99 ? -2.993 12.561 -6.441 1.00 91.50 99 ILE A CA 1
ATOM 802 C C . ILE A 1 99 ? -3.227 11.371 -7.374 1.00 91.50 99 ILE A C 1
ATOM 804 O O . ILE A 1 99 ? -2.708 11.353 -8.488 1.00 91.50 99 ILE A O 1
ATOM 808 N N . LEU A 1 100 ? -4.035 10.399 -6.950 1.00 89.56 100 LEU A N 1
ATOM 809 C CA . LEU A 1 100 ? -4.367 9.227 -7.753 1.00 89.56 100 LEU A CA 1
ATOM 810 C C . LEU A 1 100 ? -5.083 9.627 -9.050 1.00 89.56 100 LEU A C 1
ATOM 812 O O . LEU A 1 100 ? -4.734 9.148 -10.125 1.00 89.56 100 LEU A O 1
ATOM 816 N N . THR A 1 101 ? -6.049 10.543 -8.956 1.00 89.12 101 THR A N 1
ATOM 817 C CA . THR A 1 101 ? -6.798 11.047 -10.113 1.00 89.12 101 THR A CA 1
ATOM 818 C C . THR A 1 101 ? -5.892 11.846 -11.043 1.00 89.12 101 THR A C 1
ATOM 820 O O . THR A 1 101 ? -5.922 11.614 -12.245 1.00 89.12 101 THR A O 1
ATOM 823 N N . GLY A 1 102 ? -5.032 12.721 -10.512 1.00 88.38 102 GLY A N 1
ATOM 824 C CA . GLY A 1 102 ? -4.038 13.443 -11.313 1.00 88.38 102 GLY A CA 1
ATOM 825 C C . GLY A 1 102 ? -3.091 12.490 -12.046 1.00 88.38 102 GLY A C 1
ATOM 826 O O . GLY A 1 102 ? -2.884 12.623 -13.248 1.00 88.38 102 GLY A O 1
ATOM 827 N N . GLY A 1 103 ? -2.610 11.451 -11.360 1.00 84.81 103 GLY A N 1
ATOM 828 C CA . GLY A 1 103 ? -1.769 10.418 -11.963 1.00 84.81 103 GLY A CA 1
ATOM 829 C C . GLY A 1 103 ? -2.468 9.590 -13.048 1.00 84.81 103 GLY A C 1
ATOM 830 O O . GLY A 1 103 ? -1.789 9.088 -13.943 1.00 84.81 103 GLY A O 1
ATOM 831 N N . LEU A 1 104 ? -3.794 9.432 -12.982 1.00 83.44 104 LEU A N 1
ATOM 832 C CA . LEU A 1 104 ? -4.597 8.755 -14.009 1.00 83.44 104 LEU A CA 1
ATOM 833 C C . LEU A 1 104 ? -4.945 9.673 -15.187 1.00 83.44 104 LEU A C 1
ATOM 835 O O . LEU A 1 104 ? -4.998 9.202 -16.317 1.00 83.44 104 LEU A O 1
ATOM 839 N N . VAL A 1 105 ? -5.174 10.965 -14.941 1.00 84.81 105 VAL A N 1
ATOM 840 C CA . VAL A 1 105 ? -5.446 11.954 -15.997 1.00 84.81 105 VAL A CA 1
ATOM 841 C C . VAL A 1 105 ? -4.196 12.200 -16.843 1.00 84.81 105 VAL A C 1
ATOM 843 O O . VAL A 1 105 ? -4.283 12.182 -18.066 1.00 84.81 105 VAL A O 1
ATOM 846 N N . ASP A 1 106 ? -3.027 12.316 -16.209 1.00 79.00 106 ASP A N 1
ATOM 847 C CA . ASP A 1 106 ? -1.729 12.412 -16.893 1.00 79.00 106 ASP A CA 1
ATOM 848 C C . ASP A 1 106 ? -1.182 11.038 -17.334 1.00 79.00 106 ASP A C 1
ATOM 850 O O . ASP A 1 106 ? 0.019 10.875 -17.582 1.00 79.00 106 ASP A O 1
ATOM 854 N N . TYR A 1 107 ? -2.036 10.011 -17.429 1.00 75.12 107 TYR A N 1
ATOM 855 C CA . TYR A 1 107 ? -1.644 8.719 -17.983 1.00 75.12 107 TYR A CA 1
ATOM 856 C C . TYR A 1 107 ? -1.492 8.827 -19.504 1.00 75.12 107 TYR A C 1
ATOM 858 O O . TYR A 1 107 ? -2.404 8.550 -20.281 1.00 75.12 107 TYR A O 1
ATOM 866 N N . HIS A 1 108 ? -0.307 9.245 -19.935 1.00 72.00 108 HIS A N 1
ATOM 867 C CA . HIS A 1 108 ? 0.119 9.172 -21.324 1.00 72.00 108 HIS A CA 1
ATOM 868 C C . HIS A 1 108 ? 1.069 7.983 -21.518 1.00 72.00 108 HIS A C 1
ATOM 870 O O . HIS A 1 108 ? 1.725 7.552 -20.566 1.00 72.00 108 HIS A O 1
ATOM 876 N N . ARG A 1 109 ? 1.160 7.462 -22.753 1.00 66.81 109 ARG A N 1
ATOM 877 C CA . ARG A 1 109 ? 2.123 6.400 -23.108 1.00 66.81 109 ARG A CA 1
ATOM 878 C C . ARG A 1 109 ? 3.502 6.765 -22.575 1.00 66.81 109 ARG A C 1
ATOM 880 O O . ARG A 1 109 ? 3.951 7.890 -22.809 1.00 66.81 109 ARG A O 1
ATOM 887 N N . LEU A 1 110 ? 4.143 5.833 -21.870 1.00 67.88 110 LEU A N 1
ATOM 888 C CA . LEU A 1 110 ? 5.464 6.064 -21.304 1.00 67.88 110 LEU A CA 1
ATOM 889 C C . LEU A 1 110 ? 6.407 6.457 -22.451 1.00 67.88 110 LEU A C 1
ATOM 891 O O . LEU A 1 110 ? 6.502 5.751 -23.456 1.00 67.88 110 LEU A O 1
ATOM 895 N N . LYS A 1 111 ? 7.064 7.610 -22.327 1.00 75.19 111 LYS A N 1
ATOM 896 C CA . LYS A 1 111 ? 8.101 8.066 -23.256 1.00 75.19 111 LYS A CA 1
ATOM 897 C C . LYS A 1 111 ? 9.379 8.278 -22.475 1.00 75.19 111 LYS A C 1
ATOM 899 O O . LYS A 1 111 ? 9.354 8.875 -21.400 1.00 75.19 111 LYS A O 1
ATOM 904 N N . TYR A 1 112 ? 10.484 7.788 -23.013 1.00 75.69 112 TYR A N 1
ATOM 905 C CA . TYR A 1 112 ? 11.806 8.093 -22.488 1.00 75.69 112 TYR A CA 1
ATOM 906 C C . TYR A 1 112 ? 12.643 8.676 -23.623 1.00 75.69 112 TY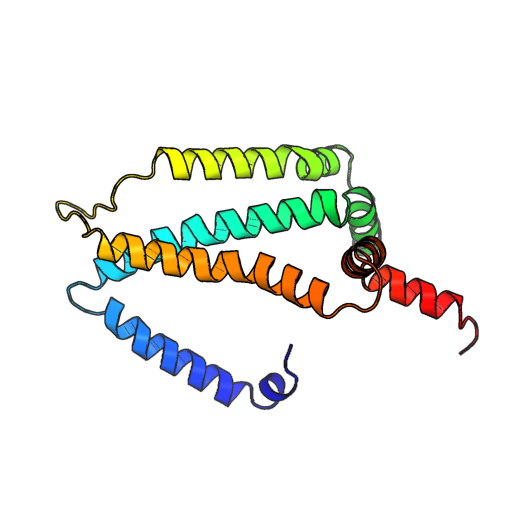R A C 1
ATOM 908 O O . TYR A 1 112 ? 12.968 7.971 -24.578 1.00 75.69 112 TYR A O 1
ATOM 916 N N . ASN A 1 113 ? 12.952 9.973 -23.531 1.00 79.88 113 ASN A N 1
ATOM 917 C CA . ASN A 1 113 ? 13.484 10.779 -24.637 1.00 79.88 113 ASN A CA 1
ATOM 918 C C . ASN A 1 113 ? 12.586 10.665 -25.889 1.00 79.88 113 ASN A C 1
ATOM 920 O O . ASN A 1 113 ? 11.371 10.831 -25.783 1.00 79.88 113 ASN A O 1
ATOM 924 N N . ASP A 1 114 ? 13.165 10.346 -27.048 1.00 78.38 114 ASP A N 1
ATOM 925 C CA . ASP A 1 114 ? 12.458 10.163 -28.324 1.00 78.38 114 ASP A CA 1
ATOM 926 C C . ASP A 1 114 ? 11.878 8.747 -28.516 1.00 78.38 114 ASP A C 1
ATOM 928 O O . ASP A 1 114 ? 11.299 8.444 -29.560 1.00 78.38 114 ASP A O 1
ATOM 932 N N . TYR A 1 115 ? 12.031 7.855 -27.530 1.00 78.25 115 TYR A N 1
ATOM 933 C CA . TYR A 1 115 ? 11.531 6.485 -27.607 1.00 78.25 115 TYR A CA 1
ATOM 934 C C . TYR A 1 115 ? 10.150 6.359 -26.956 1.00 78.25 115 TYR A C 1
ATOM 936 O O . TYR A 1 115 ? 9.984 6.545 -25.744 1.00 78.25 115 TYR A O 1
ATOM 944 N N . GLU A 1 116 ? 9.156 5.997 -27.766 1.00 84.25 116 GLU A N 1
ATOM 945 C CA . GLU A 1 116 ? 7.825 5.620 -27.296 1.00 84.25 116 GLU A CA 1
ATOM 946 C C . GLU A 1 116 ? 7.786 4.130 -26.957 1.00 84.25 116 GLU A C 1
ATOM 948 O O . GLU A 1 116 ? 8.144 3.280 -27.776 1.00 84.25 116 GLU A O 1
ATOM 953 N N . TYR A 1 117 ? 7.324 3.798 -25.752 1.00 83.62 117 TYR A N 1
ATOM 954 C CA . TYR A 1 117 ? 7.218 2.403 -25.351 1.00 83.62 117 TYR A CA 1
ATOM 955 C C . TYR A 1 117 ? 6.111 1.686 -26.142 1.00 83.62 117 TYR A C 1
ATOM 957 O O . TYR A 1 117 ? 5.039 2.252 -26.390 1.00 83.62 117 TYR A O 1
ATOM 965 N N . PRO A 1 118 ? 6.333 0.417 -26.536 1.00 88.44 118 PRO A N 1
ATOM 966 C CA . PRO A 1 118 ? 5.291 -0.387 -27.154 1.00 88.44 118 PRO A CA 1
ATOM 967 C C . PRO A 1 118 ? 4.188 -0.703 -26.137 1.00 88.44 118 PRO A C 1
ATOM 969 O O . PRO A 1 118 ? 4.436 -0.815 -24.937 1.00 88.44 118 PRO A O 1
ATOM 972 N N . TRP A 1 119 ? 2.973 -0.952 -26.629 1.00 85.31 119 TRP A N 1
ATOM 973 C CA . TRP A 1 119 ? 1.814 -1.288 -25.789 1.00 85.31 119 TRP A CA 1
ATOM 974 C C . TRP A 1 119 ? 2.045 -2.520 -24.895 1.00 85.31 119 TRP A C 1
ATOM 976 O O . TRP A 1 119 ? 1.450 -2.633 -23.826 1.00 85.31 119 TRP A O 1
ATOM 986 N N . SER A 1 120 ? 2.919 -3.442 -25.313 1.00 87.69 120 SER A N 1
ATOM 987 C CA . SER A 1 120 ? 3.295 -4.619 -24.528 1.00 87.69 120 SER A CA 1
ATOM 988 C C . SER A 1 120 ? 4.068 -4.249 -23.263 1.00 87.69 120 SER A C 1
ATOM 990 O O . SER A 1 120 ? 3.884 -4.891 -22.232 1.00 87.69 120 SER A O 1
ATOM 992 N N . ALA A 1 121 ? 4.895 -3.203 -23.311 1.00 86.00 121 ALA A N 1
ATOM 993 C CA . ALA A 1 121 ? 5.628 -2.721 -22.149 1.00 86.00 121 ALA A CA 1
ATOM 994 C C . ALA A 1 121 ? 4.677 -2.065 -21.137 1.00 86.00 121 ALA A C 1
ATOM 996 O O . ALA A 1 121 ? 4.757 -2.360 -19.945 1.00 86.00 121 ALA A O 1
ATOM 997 N N . ASP A 1 122 ? 3.713 -1.274 -21.614 1.00 85.62 122 ASP A N 1
ATOM 998 C CA . ASP A 1 122 ? 2.651 -0.731 -20.761 1.00 85.62 122 ASP A CA 1
ATOM 999 C C . ASP A 1 122 ? 1.804 -1.849 -20.133 1.00 85.62 122 ASP A C 1
ATOM 1001 O O . ASP A 1 122 ? 1.530 -1.812 -18.935 1.00 85.62 122 ASP A O 1
ATOM 1005 N N . ALA A 1 123 ? 1.457 -2.894 -20.895 1.00 89.81 123 ALA A N 1
ATOM 1006 C CA . ALA A 1 123 ? 0.731 -4.049 -20.368 1.00 89.81 123 ALA A CA 1
ATOM 1007 C C . ALA A 1 123 ? 1.514 -4.765 -19.253 1.00 89.81 123 ALA A C 1
ATOM 1009 O O . ALA A 1 123 ? 0.948 -5.064 -18.202 1.00 89.81 123 ALA A O 1
ATOM 1010 N N . VAL A 1 124 ? 2.821 -4.986 -19.439 1.00 90.81 124 VAL A N 1
ATOM 1011 C CA . VAL A 1 124 ? 3.692 -5.559 -18.398 1.00 90.81 124 VAL A CA 1
ATOM 1012 C C . VAL A 1 124 ? 3.733 -4.658 -17.162 1.00 90.81 124 VAL A C 1
ATOM 1014 O O . VAL A 1 124 ? 3.584 -5.155 -16.047 1.00 90.81 124 VAL A O 1
ATOM 1017 N N . GLY A 1 125 ? 3.871 -3.343 -17.343 1.00 88.50 125 GLY A N 1
ATOM 1018 C CA . GLY A 1 125 ? 3.841 -2.371 -16.250 1.00 88.50 125 GLY A CA 1
ATOM 1019 C C . GLY A 1 125 ? 2.536 -2.423 -15.450 1.00 88.50 125 GLY A C 1
ATOM 1020 O O . GLY A 1 125 ? 2.560 -2.534 -14.223 1.00 88.50 125 GLY A O 1
ATOM 1021 N N . ILE A 1 126 ? 1.391 -2.443 -16.136 1.00 87.69 126 ILE A N 1
ATOM 1022 C CA . ILE A 1 126 ? 0.073 -2.580 -15.503 1.00 87.69 126 ILE A CA 1
ATOM 1023 C C . ILE A 1 126 ? -0.043 -3.917 -14.768 1.00 87.69 126 ILE A C 1
ATOM 1025 O O . ILE A 1 126 ? -0.545 -3.937 -13.648 1.00 87.69 126 ILE A O 1
ATOM 1029 N N . CYS A 1 127 ? 0.445 -5.025 -15.332 1.00 91.50 127 CYS A N 1
ATOM 1030 C CA . CYS A 1 127 ? 0.448 -6.318 -14.644 1.00 91.50 127 CYS A CA 1
ATOM 1031 C C . CYS A 1 127 ? 1.291 -6.293 -13.362 1.00 91.50 127 CYS A C 1
ATOM 1033 O O . CYS A 1 127 ? 0.860 -6.834 -12.343 1.00 91.50 127 CYS A O 1
ATOM 1035 N N . ILE A 1 128 ? 2.458 -5.640 -13.384 1.00 90.19 128 ILE A N 1
ATOM 1036 C CA . ILE A 1 128 ? 3.306 -5.476 -12.195 1.00 90.19 128 ILE A CA 1
ATOM 1037 C C . ILE A 1 128 ? 2.555 -4.667 -11.135 1.00 90.19 128 ILE A C 1
ATOM 1039 O O . ILE A 1 128 ? 2.442 -5.117 -9.992 1.00 90.19 128 ILE A O 1
ATOM 1043 N N . ALA A 1 129 ? 1.967 -3.533 -11.520 1.00 88.31 129 ALA A N 1
ATOM 1044 C CA . ALA A 1 129 ? 1.225 -2.689 -10.592 1.00 88.31 129 ALA A CA 1
ATOM 1045 C C . ALA A 1 129 ? -0.007 -3.403 -10.013 1.00 88.31 129 ALA A C 1
ATOM 1047 O O . ALA A 1 129 ? -0.220 -3.442 -8.798 1.00 88.31 129 ALA A O 1
ATOM 1048 N N . ALA A 1 130 ? -0.783 -4.050 -10.882 1.00 89.19 130 ALA A N 1
ATOM 1049 C CA . ALA A 1 130 ? -1.972 -4.797 -10.508 1.00 89.19 130 ALA A CA 1
ATOM 1050 C C . ALA A 1 130 ? -1.641 -5.978 -9.595 1.00 89.19 130 ALA A C 1
ATOM 1052 O O . ALA A 1 130 ? -2.401 -6.228 -8.669 1.00 89.19 130 ALA A O 1
ATOM 1053 N N . SER A 1 131 ? -0.520 -6.680 -9.795 1.00 92.44 131 SER A N 1
ATOM 1054 C CA . SER A 1 131 ? -0.174 -7.839 -8.960 1.00 92.44 131 SER A CA 1
ATOM 1055 C C . SER A 1 131 ? -0.065 -7.480 -7.474 1.00 92.44 131 SER A C 1
ATOM 1057 O O . SER A 1 131 ? -0.604 -8.193 -6.629 1.00 92.44 131 SER A O 1
ATOM 1059 N N . SER A 1 132 ? 0.541 -6.333 -7.152 1.00 89.44 132 SER A N 1
ATOM 1060 C CA . SER A 1 132 ? 0.688 -5.857 -5.772 1.00 89.44 132 SER A CA 1
ATOM 1061 C C . SER A 1 132 ? -0.645 -5.396 -5.184 1.00 89.44 132 SER A C 1
ATOM 1063 O O . SER A 1 132 ? -1.001 -5.768 -4.067 1.00 89.44 132 SER A O 1
ATOM 1065 N N . VAL A 1 133 ? -1.417 -4.622 -5.951 1.00 88.94 133 VAL A N 1
ATOM 1066 C CA . VAL A 1 133 ? -2.698 -4.067 -5.490 1.00 88.94 133 VAL A CA 1
ATOM 1067 C C . VAL A 1 133 ? -3.754 -5.159 -5.331 1.00 88.94 133 VAL A C 1
ATOM 1069 O O . VAL A 1 133 ? -4.515 -5.140 -4.368 1.00 88.94 133 VAL A O 1
ATOM 1072 N N . LEU A 1 134 ? -3.778 -6.141 -6.233 1.00 89.56 134 LEU A N 1
ATOM 1073 C CA . LEU A 1 134 ? -4.753 -7.231 -6.263 1.00 89.56 134 LEU A CA 1
ATOM 1074 C C . LEU A 1 134 ? -4.537 -8.249 -5.131 1.00 89.56 134 LEU A C 1
ATOM 1076 O O . LEU A 1 134 ? -5.495 -8.909 -4.728 1.00 89.56 134 LEU A O 1
ATOM 1080 N N . CYS A 1 135 ? -3.343 -8.314 -4.532 1.00 89.50 135 CYS A N 1
ATOM 1081 C CA . CYS A 1 135 ? -3.109 -9.086 -3.307 1.00 89.50 135 CYS A CA 1
ATOM 1082 C C . CYS A 1 135 ? -4.052 -8.673 -2.165 1.00 89.50 135 CYS A C 1
ATOM 1084 O O . CYS A 1 135 ? -4.547 -9.542 -1.448 1.00 89.50 135 CYS A O 1
ATOM 1086 N N . ILE A 1 136 ? -4.354 -7.378 -2.016 1.00 88.94 136 ILE A N 1
ATOM 1087 C CA . ILE A 1 136 ? -5.223 -6.859 -0.947 1.00 88.94 136 ILE A CA 1
ATOM 1088 C C . ILE A 1 136 ? -6.654 -7.435 -1.052 1.00 88.94 136 ILE A C 1
ATOM 1090 O O . ILE A 1 136 ? -7.088 -8.119 -0.118 1.00 88.94 136 ILE A O 1
ATOM 1094 N N . PRO A 1 137 ? -7.402 -7.246 -2.163 1.00 87.12 137 PRO A N 1
ATOM 1095 C CA . PRO A 1 137 ? -8.742 -7.804 -2.304 1.00 87.12 137 PRO A CA 1
ATOM 1096 C C . PRO A 1 137 ? -8.735 -9.331 -2.401 1.00 87.12 137 PRO A C 1
ATOM 1098 O O . PRO A 1 137 ? -9.651 -9.959 -1.877 1.00 87.12 137 PRO A O 1
ATOM 1101 N N . VAL A 1 138 ? -7.716 -9.959 -3.005 1.00 90.06 138 VAL A N 1
ATOM 1102 C CA . VAL A 1 138 ? -7.634 -11.429 -3.060 1.00 90.06 138 VAL A CA 1
ATOM 1103 C C . VAL A 1 138 ? -7.541 -12.023 -1.663 1.00 90.06 138 VAL A C 1
ATOM 1105 O O . VAL A 1 138 ? -8.284 -12.953 -1.352 1.00 90.06 138 VAL A O 1
ATOM 1108 N N . VAL A 1 139 ? -6.687 -11.475 -0.796 1.00 89.81 139 VAL A N 1
ATOM 1109 C CA . VAL A 1 139 ? -6.584 -11.940 0.591 1.00 89.81 139 VAL A CA 1
ATOM 1110 C C . VAL A 1 139 ? -7.888 -11.678 1.346 1.00 89.81 139 VAL A C 1
ATOM 1112 O O . VAL A 1 139 ? -8.345 -12.561 2.075 1.00 89.81 139 VAL A O 1
ATOM 1115 N N . ALA A 1 140 ? -8.530 -10.525 1.134 1.00 86.50 140 ALA A N 1
ATOM 1116 C CA . ALA A 1 140 ? -9.818 -10.209 1.750 1.00 86.50 140 ALA A CA 1
ATOM 1117 C C . ALA A 1 140 ? -10.917 -11.214 1.353 1.00 86.50 140 ALA A C 1
ATOM 1119 O O . ALA A 1 140 ? -11.592 -11.770 2.221 1.00 86.50 140 ALA A O 1
ATOM 1120 N N . ILE A 1 141 ? -11.055 -11.516 0.057 1.00 87.81 141 ILE A N 1
ATOM 1121 C CA . ILE A 1 141 ? -12.025 -12.492 -0.463 1.00 87.81 141 ILE A CA 1
ATOM 1122 C C . ILE A 1 141 ? -11.691 -13.900 0.035 1.00 87.81 141 ILE A C 1
ATOM 1124 O O . ILE A 1 141 ? -12.571 -14.624 0.499 1.00 87.81 141 ILE A O 1
ATOM 1128 N N . TRP A 1 142 ? -10.419 -14.295 -0.009 1.00 90.19 142 TRP A N 1
ATOM 1129 C CA . TRP A 1 142 ? -9.978 -15.611 0.451 1.00 90.19 142 TRP A CA 1
ATOM 1130 C C . TRP A 1 142 ? -10.283 -15.831 1.938 1.00 90.19 142 TRP A C 1
ATOM 1132 O O . TRP A 1 142 ? -10.791 -16.889 2.323 1.00 90.19 142 TRP A O 1
ATOM 1142 N N . LYS A 1 143 ? -10.046 -14.813 2.775 1.00 86.12 143 LYS A N 1
ATOM 1143 C CA . LYS A 1 143 ? -10.427 -14.817 4.193 1.00 86.12 143 LYS A CA 1
ATOM 1144 C C . LYS A 1 143 ? -11.948 -14.871 4.375 1.00 86.12 143 LYS A C 1
ATOM 1146 O O . LYS A 1 143 ? -12.417 -15.630 5.220 1.00 86.12 143 LYS A O 1
ATOM 1151 N N . LEU A 1 144 ? -12.718 -14.147 3.560 1.00 86.88 144 LEU A N 1
ATOM 1152 C CA . LEU A 1 144 ? -14.186 -14.149 3.605 1.00 86.88 144 LEU A CA 1
ATOM 1153 C C . LEU A 1 144 ? -14.796 -15.508 3.239 1.00 86.88 144 LEU A C 1
ATOM 1155 O O . LEU A 1 144 ? -15.770 -15.937 3.857 1.00 86.88 144 LEU A O 1
ATOM 1159 N N . ILE A 1 145 ? -14.221 -16.223 2.272 1.00 87.50 145 ILE A N 1
ATOM 1160 C CA . ILE A 1 145 ? -14.710 -17.551 1.876 1.00 87.50 145 ILE A CA 1
ATOM 1161 C C . ILE A 1 145 ? -14.402 -18.594 2.957 1.00 87.50 145 ILE A C 1
ATOM 1163 O O . ILE A 1 145 ? -15.253 -19.440 3.239 1.00 87.50 145 ILE A O 1
ATOM 1167 N N . ARG A 1 146 ? -13.219 -18.521 3.584 1.00 85.75 146 ARG A N 1
ATOM 1168 C CA . ARG A 1 146 ? -12.781 -19.479 4.615 1.00 85.75 146 ARG A CA 1
ATOM 1169 C C . ARG A 1 146 ? -13.380 -19.241 6.002 1.00 85.75 146 ARG A C 1
ATOM 1171 O O . ARG A 1 146 ? -13.364 -20.162 6.813 1.00 85.75 146 ARG A O 1
ATOM 1178 N N . ALA A 1 147 ? -13.883 -18.043 6.292 1.00 82.94 147 ALA A N 1
ATOM 1179 C CA . ALA A 1 147 ? -14.514 -17.756 7.575 1.00 82.94 147 ALA A CA 1
ATOM 1180 C C . ALA A 1 147 ? -15.825 -18.561 7.739 1.00 82.94 147 ALA A C 1
ATOM 1182 O O . ALA A 1 147 ? -16.659 -18.554 6.829 1.00 82.94 147 ALA A O 1
ATOM 1183 N N . PRO A 1 148 ? -16.043 -19.249 8.874 1.00 74.19 148 PRO A N 1
ATOM 1184 C CA . PRO A 1 148 ? -17.295 -19.953 9.140 1.00 74.19 148 PRO A CA 1
ATOM 1185 C C . PRO A 1 148 ? -18.447 -18.967 9.414 1.00 74.19 148 PRO A C 1
ATOM 1187 O O . PRO A 1 148 ? -18.237 -17.892 9.971 1.00 74.19 148 PRO A O 1
ATOM 1190 N N . GLY A 1 149 ? -19.678 -19.336 9.039 1.00 81.25 149 GLY A N 1
ATOM 1191 C CA . GLY A 1 149 ? -20.901 -18.572 9.349 1.00 81.25 149 GLY A CA 1
ATOM 1192 C C . GLY A 1 149 ? -21.593 -17.920 8.146 1.00 81.25 149 GLY A C 1
ATOM 1193 O O . GLY A 1 149 ? -21.295 -18.236 6.991 1.00 81.25 149 GLY A O 1
ATOM 1194 N N . THR A 1 150 ? -22.541 -17.019 8.420 1.00 86.31 150 THR A N 1
ATOM 1195 C CA . THR A 1 150 ? -23.285 -16.234 7.410 1.00 86.31 150 THR A CA 1
ATOM 1196 C C . THR A 1 150 ? -22.501 -14.994 6.959 1.00 86.31 150 THR A C 1
ATOM 1198 O O . THR A 1 150 ? -21.676 -14.487 7.712 1.00 86.31 150 THR A O 1
ATOM 1201 N N . LEU A 1 151 ? -22.746 -14.465 5.752 1.00 82.56 151 LEU A N 1
ATOM 1202 C CA . LEU A 1 151 ? -22.018 -13.301 5.200 1.00 82.56 151 LEU A CA 1
ATOM 1203 C C . LEU A 1 151 ? -21.860 -12.104 6.170 1.00 82.56 151 LEU A C 1
ATOM 1205 O O . LEU A 1 151 ? -20.729 -11.640 6.331 1.00 82.56 151 LEU A O 1
ATOM 1209 N N . PRO A 1 152 ? -22.912 -11.620 6.865 1.00 81.69 152 PRO A N 1
ATOM 1210 C CA . PRO A 1 152 ? -22.760 -10.517 7.818 1.00 81.69 152 PRO A CA 1
ATOM 1211 C C . PRO A 1 152 ? -21.952 -10.901 9.067 1.00 81.69 152 PRO A C 1
ATOM 1213 O O . PRO A 1 152 ? -21.215 -10.070 9.594 1.00 81.69 152 PRO A O 1
ATOM 1216 N N . GLN A 1 153 ? -22.038 -12.154 9.527 1.00 80.50 153 GLN A N 1
ATOM 1217 C CA . GLN A 1 153 ? -21.210 -12.647 10.634 1.00 80.50 153 GLN A CA 1
ATOM 1218 C C . GLN A 1 153 ? -19.739 -12.728 10.222 1.00 80.50 153 GLN A C 1
ATOM 1220 O O . GLN A 1 153 ? -18.883 -12.251 10.957 1.00 80.50 153 GLN A O 1
ATOM 1225 N N . ARG A 1 154 ? -19.449 -13.242 9.021 1.00 85.88 154 ARG A N 1
ATOM 1226 C CA . ARG A 1 154 ? -18.082 -13.332 8.488 1.00 85.88 154 ARG A CA 1
ATOM 1227 C C . ARG A 1 154 ? -17.435 -11.959 8.344 1.00 85.88 154 ARG A C 1
ATOM 1229 O O . ARG A 1 154 ? -16.292 -11.790 8.749 1.00 85.88 154 ARG A O 1
ATOM 1236 N N . LEU A 1 155 ? -18.163 -10.979 7.801 1.00 83.31 155 LEU A N 1
ATOM 1237 C CA . LEU A 1 155 ? -17.676 -9.600 7.703 1.00 83.31 155 LEU A CA 1
ATOM 1238 C C . LEU A 1 155 ? -17.376 -9.028 9.087 1.00 83.31 155 LEU A C 1
ATOM 1240 O O . LEU A 1 155 ? -16.289 -8.503 9.302 1.00 83.31 155 LEU A O 1
ATOM 1244 N N . ARG A 1 156 ? -18.292 -9.204 10.047 1.00 81.12 156 ARG A N 1
ATOM 1245 C CA . ARG A 1 156 ? -18.083 -8.744 11.421 1.00 81.12 156 ARG A CA 1
ATOM 1246 C C . ARG A 1 156 ? -16.826 -9.365 12.033 1.00 81.12 156 ARG A C 1
ATOM 1248 O O . ARG A 1 156 ? -15.987 -8.611 12.505 1.00 81.12 156 ARG A O 1
ATOM 1255 N N . THR A 1 157 ? -16.660 -10.685 11.936 1.00 82.12 157 THR A N 1
ATOM 1256 C CA . THR A 1 157 ? -15.476 -11.412 12.429 1.00 82.12 157 THR A CA 1
ATOM 1257 C C . THR A 1 157 ? -14.175 -10.976 11.748 1.00 82.12 157 THR A C 1
ATOM 1259 O O . THR A 1 157 ? -13.131 -10.946 12.383 1.00 82.12 157 THR A O 1
ATOM 1262 N N . LEU A 1 158 ? -14.203 -10.615 10.463 1.00 84.38 158 LEU A N 1
ATOM 1263 C CA . LEU A 1 158 ? -13.002 -10.147 9.758 1.00 84.38 158 LEU A CA 1
ATOM 1264 C C . LEU A 1 158 ? -12.642 -8.690 10.061 1.00 84.38 158 LEU A C 1
ATOM 1266 O O . LEU A 1 158 ? -11.485 -8.308 9.920 1.00 84.38 158 LEU A O 1
ATOM 1270 N N . THR A 1 159 ? -13.621 -7.879 10.463 1.00 84.62 159 THR A N 1
ATOM 1271 C CA . THR A 1 159 ? -13.410 -6.474 10.856 1.00 84.62 159 THR A CA 1
ATOM 1272 C C . THR A 1 159 ? -13.143 -6.289 12.350 1.00 84.62 159 THR A C 1
ATOM 1274 O O . THR A 1 159 ? -12.776 -5.193 12.772 1.00 84.62 159 THR A O 1
ATOM 1277 N N . THR A 1 160 ? -13.317 -7.329 13.171 1.00 83.81 160 THR A N 1
ATOM 1278 C CA . THR A 1 160 ? -12.951 -7.281 14.589 1.00 83.81 160 THR A CA 1
ATOM 1279 C C . THR A 1 160 ? -11.437 -7.415 14.745 1.00 83.81 160 THR A C 1
ATOM 1281 O O . THR A 1 160 ? -10.859 -8.393 14.273 1.00 83.81 160 THR A O 1
ATOM 1284 N N . PRO A 1 161 ? -10.765 -6.448 15.391 1.00 86.06 161 PRO A N 1
ATOM 1285 C CA . PRO A 1 161 ? -9.330 -6.522 15.607 1.00 86.06 161 PRO A CA 1
ATOM 1286 C C . PRO A 1 161 ? -8.993 -7.552 16.687 1.00 86.06 161 PRO A C 1
ATOM 1288 O O . PRO A 1 161 ? -9.733 -7.722 17.655 1.00 86.06 161 PRO A O 1
ATOM 1291 N N . TRP A 1 162 ? -7.811 -8.157 16.579 1.00 85.56 162 TRP A N 1
ATOM 1292 C CA . TRP A 1 162 ? -7.307 -9.148 17.540 1.00 85.56 162 TRP A CA 1
ATOM 1293 C C . TRP A 1 162 ? -7.320 -8.648 18.997 1.00 85.56 162 TRP A C 1
ATOM 1295 O O . TRP A 1 162 ? -7.587 -9.404 19.925 1.00 85.56 162 TRP A O 1
ATOM 1305 N N . ARG A 1 163 ? -7.103 -7.344 19.207 1.00 82.62 163 ARG A N 1
ATOM 1306 C CA . ARG A 1 163 ? -7.125 -6.711 20.532 1.00 82.62 163 ARG A CA 1
ATOM 1307 C C . ARG A 1 163 ? -8.484 -6.806 21.235 1.00 82.62 163 ARG A C 1
ATOM 1309 O O . ARG A 1 163 ? -8.530 -6.949 22.456 1.00 82.62 163 ARG A O 1
ATOM 1316 N N . ASP A 1 164 ? -9.579 -6.716 20.481 1.00 82.44 164 ASP A N 1
ATOM 1317 C CA . ASP A 1 164 ? -10.930 -6.858 21.030 1.00 82.44 164 ASP A CA 1
ATOM 1318 C C . ASP A 1 164 ? -11.195 -8.325 21.419 1.00 82.44 164 ASP A C 1
ATOM 1320 O O . ASP A 1 164 ? -11.814 -8.584 22.451 1.00 82.44 164 ASP A O 1
ATOM 1324 N N . GLU A 1 165 ? -10.667 -9.284 20.648 1.00 80.62 165 GLU A N 1
ATOM 1325 C CA . GLU A 1 165 ? -10.740 -10.719 20.964 1.00 80.62 165 GLU A CA 1
ATOM 1326 C C . GLU A 1 165 ? -9.935 -11.069 22.223 1.00 80.62 165 GLU A C 1
ATOM 1328 O O . GLU A 1 165 ? -10.431 -11.776 23.099 1.00 80.62 165 GLU A O 1
ATOM 1333 N N . GLU A 1 166 ? -8.718 -10.535 22.363 1.00 83.12 166 GLU A N 1
ATOM 1334 C CA . GLU A 1 166 ? -7.880 -10.756 23.545 1.00 83.12 166 GLU A CA 1
ATOM 1335 C C . GLU A 1 166 ? -8.544 -10.200 24.815 1.00 83.12 166 GLU A C 1
ATOM 1337 O O . GLU A 1 166 ? -8.586 -10.877 25.846 1.00 83.12 166 GLU A O 1
ATOM 1342 N N . LYS A 1 167 ? -9.116 -8.988 24.743 1.00 80.31 167 LYS A N 1
ATOM 1343 C CA . LYS A 1 167 ? -9.888 -8.402 25.852 1.00 80.31 167 LYS A CA 1
ATOM 1344 C C . LYS A 1 167 ? -11.109 -9.255 26.197 1.00 80.31 167 LYS A C 1
ATOM 1346 O O . LYS A 1 167 ? -11.384 -9.460 27.375 1.00 80.31 167 LYS A O 1
ATOM 1351 N N . ALA A 1 168 ? -11.820 -9.777 25.197 1.00 78.94 168 ALA A N 1
ATOM 1352 C CA . ALA A 1 168 ? -12.951 -10.672 25.426 1.00 78.94 168 ALA A CA 1
ATOM 1353 C C . ALA A 1 168 ? -12.522 -11.973 26.126 1.00 78.94 168 ALA A C 1
ATOM 1355 O O . ALA A 1 168 ? -13.177 -12.375 27.082 1.00 78.94 168 ALA A O 1
ATOM 1356 N N . MET A 1 169 ? -11.402 -12.588 25.724 1.00 79.31 169 MET A N 1
ATOM 1357 C CA . MET A 1 169 ? -10.883 -13.793 26.387 1.00 79.31 169 MET A CA 1
ATOM 1358 C C . MET A 1 169 ? -10.442 -13.528 27.831 1.00 79.31 169 MET A C 1
ATOM 1360 O O . MET A 1 169 ? -10.803 -14.295 28.720 1.00 79.31 169 MET A O 1
ATOM 1364 N N . LYS A 1 170 ? -9.731 -12.423 28.091 1.00 80.12 170 LYS A N 1
ATOM 1365 C CA . LYS A 1 170 ? -9.322 -12.042 29.457 1.00 80.12 170 LYS A CA 1
ATOM 1366 C C . LYS A 1 170 ? -10.516 -11.761 30.372 1.00 80.12 170 LYS A C 1
ATOM 1368 O O . LYS A 1 170 ? -10.482 -12.122 31.539 1.00 80.12 170 LYS A O 1
ATOM 1373 N N . ASN A 1 171 ? -11.592 -11.175 29.846 1.00 75.19 171 ASN A N 1
ATOM 1374 C CA . ASN A 1 171 ? -12.813 -10.937 30.623 1.00 75.19 171 ASN A CA 1
ATOM 1375 C C . ASN A 1 171 ? -13.592 -12.227 30.948 1.00 75.19 171 ASN A C 1
ATOM 1377 O O . ASN A 1 171 ? -14.363 -12.239 31.903 1.00 75.19 171 ASN A O 1
ATOM 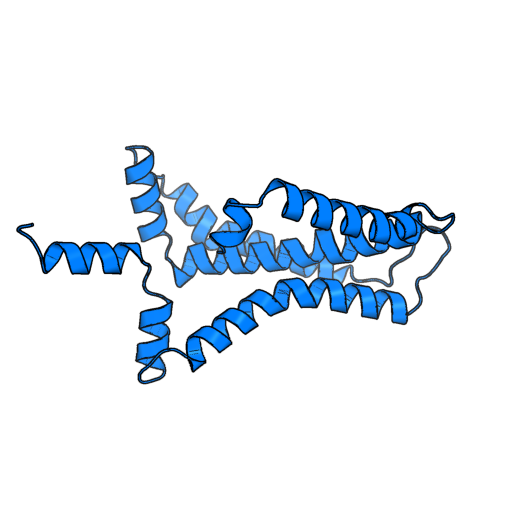1381 N N . ILE A 1 172 ? -13.423 -13.294 30.158 1.00 74.81 172 ILE A N 1
ATOM 1382 C CA . ILE A 1 172 ? -14.056 -14.605 30.390 1.00 74.81 172 ILE A CA 1
ATOM 1383 C C . ILE A 1 172 ? -13.237 -15.452 31.380 1.00 74.81 172 ILE A C 1
ATOM 1385 O O . ILE A 1 172 ? -13.809 -16.265 32.101 1.00 74.81 172 ILE A O 1
ATOM 1389 N N . GLN A 1 173 ? -11.920 -15.237 31.451 1.00 61.66 173 GLN A N 1
ATOM 1390 C CA . GLN A 1 173 ? -10.998 -15.933 32.351 1.00 61.66 173 GLN A CA 1
ATOM 1391 C C . GLN A 1 173 ? -10.336 -14.934 33.331 1.00 61.66 173 GLN A C 1
ATOM 1393 O O . GLN A 1 173 ? -9.155 -14.631 33.172 1.00 61.66 173 GLN A O 1
ATOM 1398 N N . PRO A 1 174 ? -11.071 -14.386 34.320 1.00 60.03 174 PRO A N 1
ATOM 1399 C CA . PRO A 1 174 ? -10.527 -13.372 35.229 1.00 60.03 174 PRO A CA 1
ATOM 1400 C C . PRO A 1 174 ? -9.442 -13.898 36.193 1.00 60.03 174 PRO A C 1
ATOM 1402 O O . PRO A 1 174 ? -8.674 -13.090 36.709 1.00 60.03 174 PRO A O 1
ATOM 1405 N N . ASP A 1 175 ? -9.338 -15.224 36.386 1.00 52.66 175 ASP A N 1
ATOM 1406 C CA . ASP A 1 175 ? -8.575 -15.843 37.484 1.00 52.66 175 ASP A CA 1
ATOM 1407 C C . ASP A 1 175 ? -7.602 -16.956 37.015 1.00 52.66 175 ASP A C 1
ATOM 1409 O O . ASP A 1 175 ? -7.770 -18.130 37.358 1.00 52.66 175 ASP A O 1
ATOM 1413 N N . ALA A 1 176 ? -6.579 -16.615 36.223 1.00 48.03 176 ALA A N 1
ATOM 1414 C CA . ALA A 1 176 ? -5.419 -17.487 35.971 1.00 48.03 176 ALA A CA 1
ATOM 1415 C C . ALA A 1 176 ? -4.101 -16.709 36.057 1.00 48.03 176 ALA A C 1
ATOM 1417 O O . ALA A 1 176 ? -4.023 -15.619 35.444 1.00 48.03 176 ALA A O 1
#

Radius of gyration: 21.97 Å; chains: 1; bounding box: 46×40×66 Å

Secondary structure (DSSP, 8-state):
--HHHHHTHHHHHHHHHHHHHHHHHHHTSTTHHHHHHHHIIIIIIIHHHHHHHHHHHIIIIIIIHHHHHHHHHHHHSSPPPHHHHHIIIIIHHHHHHHHHHHHHHT-PPPEETTEEPPHHHHHHHHHHHHHHHHHHHHHHHHHHHHS-S-HHHHHHHHHS-HHHHHHHHHHH----

pLDDT: mean 86.14, std 7.59, range [48.03, 96.06]

InterPro domains:
  IPR000175 Sodium:neurotransmitter symporter [PF00209] (3-146)
  IPR000175 Sodium:neurotransmitter symporter [PR00176] (45-65)
  IPR000175 Sodium:neurotransmitter symporter [PR00176] (85-105)
  IPR000175 Sodium:neurotransmitter symporter [PS50267] (1-149)
  IPR000175 Sodium:neurotransmitter symporter [PTHR11616] (2-160)
  IPR037272 Sodium:neurotransmitter symporter superfamily [SSF161070] (6-145)

Organism: NCBI:txid360319